Protein AF-A0A842KU33-F1 (afdb_monomer_lite)

Secondary structure (DSSP, 8-state):
--HHHHHHHTTEEEEETTT--B--EEEEEEEEEEESSTT--EEEEEEEEEE--TT--TT-TT--SEEEEEEEETT-S-EEEEEEE-SSS-EEEEETTEEEEEPPBPPP----

Radius of gyration: 15.41 Å; chains: 1; bounding box: 44×28×45 Å

Structure (mmCIF, N/CA/C/O backbone):
data_AF-A0A842KU33-F1
#
_entry.id   AF-A0A842KU33-F1
#
loop_
_atom_site.group_PDB
_atom_site.id
_atom_site.type_symbol
_atom_site.label_atom_id
_atom_site.label_alt_id
_atom_site.label_comp_id
_atom_site.label_asym_id
_atom_site.label_entity_id
_atom_site.label_seq_id
_atom_site.pdbx_PDB_ins_code
_atom_site.Cartn_x
_atom_site.Cartn_y
_atom_site.Cartn_z
_atom_site.occupancy
_atom_site.B_iso_or_equiv
_atom_site.auth_seq_id
_atom_site.auth_comp_id
_atom_site.auth_asym_id
_atom_site.auth_atom_id
_atom_site.pdbx_PDB_model_num
ATOM 1 N N . MET A 1 1 ? -4.104 11.566 7.197 1.00 80.44 1 MET A N 1
ATOM 2 C CA . MET A 1 1 ? -4.354 10.149 7.553 1.00 80.44 1 MET A CA 1
ATOM 3 C C . MET A 1 1 ? -4.225 9.991 9.065 1.00 80.44 1 MET A C 1
ATOM 5 O O . MET A 1 1 ? -3.396 10.709 9.616 1.00 80.44 1 MET A O 1
ATOM 9 N N . PRO A 1 2 ? -5.023 9.138 9.739 1.00 85.31 2 PRO A N 1
ATOM 10 C CA . PRO A 1 2 ? -4.877 8.901 11.178 1.00 85.31 2 PRO A CA 1
ATOM 11 C C . PRO A 1 2 ? -3.454 8.466 11.540 1.00 85.31 2 PRO A C 1
ATOM 13 O O . PRO A 1 2 ? -2.839 7.701 10.793 1.00 85.31 2 PRO A O 1
ATOM 16 N N . GLU A 1 3 ? -2.936 8.948 12.669 1.00 88.56 3 GLU A N 1
ATOM 17 C CA . GLU A 1 3 ? -1.541 8.735 13.070 1.00 88.56 3 GLU A CA 1
ATOM 18 C C . GLU A 1 3 ? -1.193 7.249 13.183 1.00 88.56 3 GLU A C 1
ATOM 20 O O . GLU A 1 3 ? -0.133 6.831 12.720 1.00 88.56 3 GLU A O 1
ATOM 25 N N . GLU A 1 4 ? -2.101 6.420 13.704 1.00 88.06 4 GLU A N 1
ATOM 26 C CA . GLU A 1 4 ? -1.831 4.992 13.867 1.00 88.06 4 GLU A CA 1
ATOM 27 C C . GLU A 1 4 ? -1.635 4.301 12.519 1.00 88.06 4 GLU A C 1
ATOM 29 O O . GLU A 1 4 ? -0.779 3.426 12.405 1.00 88.06 4 GLU A O 1
ATOM 34 N N . ILE A 1 5 ? -2.386 4.709 11.489 1.00 88.75 5 ILE A N 1
ATOM 35 C CA . ILE A 1 5 ? -2.213 4.184 10.132 1.00 88.75 5 ILE A CA 1
ATOM 36 C C . ILE A 1 5 ? -0.870 4.638 9.564 1.00 88.75 5 ILE A C 1
ATOM 38 O O . ILE A 1 5 ? -0.141 3.818 9.014 1.00 88.75 5 ILE A O 1
ATOM 42 N N . SER A 1 6 ? -0.503 5.908 9.753 1.00 89.62 6 SER A N 1
ATOM 43 C CA . SER A 1 6 ? 0.807 6.427 9.341 1.00 89.62 6 SER A CA 1
ATOM 44 C C . SER A 1 6 ? 1.953 5.667 10.012 1.00 89.62 6 SER A C 1
ATOM 46 O O . SER A 1 6 ? 2.943 5.343 9.361 1.00 89.62 6 SER A O 1
ATOM 48 N N . LEU A 1 7 ? 1.813 5.326 11.295 1.00 91.00 7 LEU A N 1
ATOM 49 C CA . LEU A 1 7 ? 2.785 4.515 12.027 1.00 91.00 7 LEU A CA 1
ATOM 50 C C . LEU A 1 7 ? 2.854 3.075 11.507 1.00 91.00 7 LEU A C 1
ATOM 52 O O . LEU A 1 7 ? 3.944 2.517 11.449 1.00 91.00 7 LEU A O 1
ATOM 56 N N . G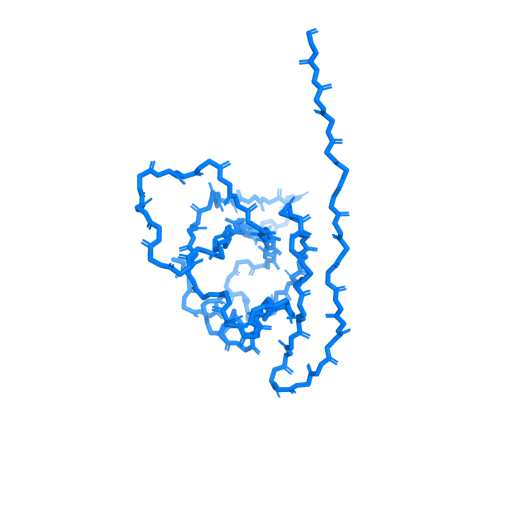LN A 1 8 ? 1.726 2.465 11.125 1.00 92.00 8 GLN A N 1
ATOM 57 C CA . GLN A 1 8 ? 1.748 1.141 10.495 1.00 92.00 8 GLN A CA 1
ATOM 58 C C . GLN A 1 8 ? 2.378 1.185 9.099 1.00 92.00 8 GLN A C 1
ATOM 60 O O . GLN A 1 8 ? 3.155 0.296 8.769 1.00 92.00 8 GLN 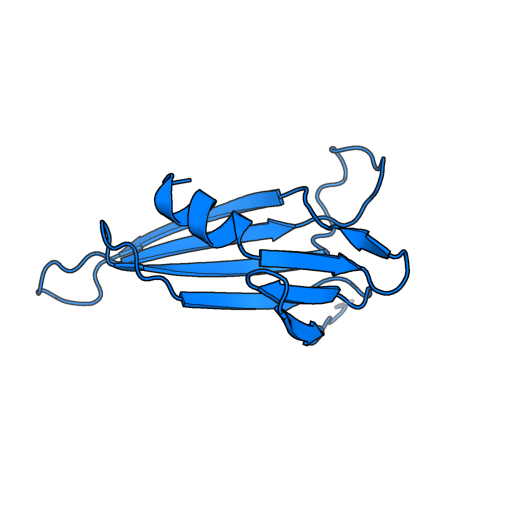A O 1
ATOM 65 N N . LEU A 1 9 ? 2.099 2.223 8.307 1.00 92.00 9 LEU A N 1
ATOM 66 C CA . LEU A 1 9 ? 2.667 2.388 6.971 1.00 92.00 9 LEU A CA 1
ATOM 67 C C . LEU A 1 9 ? 4.192 2.559 7.015 1.00 92.00 9 LEU A C 1
ATOM 69 O O . LEU A 1 9 ? 4.885 1.910 6.245 1.00 92.00 9 LEU A O 1
ATOM 73 N N . LYS A 1 10 ? 4.721 3.334 7.973 1.00 92.56 10 LYS A N 1
ATOM 74 C CA . LYS A 1 10 ? 6.172 3.542 8.179 1.00 92.56 10 LYS A CA 1
ATOM 75 C C . LYS A 1 10 ? 6.969 2.272 8.501 1.00 92.56 10 LYS A C 1
ATOM 77 O O . LYS A 1 10 ? 8.194 2.300 8.467 1.00 92.56 10 LYS A O 1
ATOM 82 N N . ARG A 1 11 ? 6.298 1.179 8.873 1.00 94.69 11 ARG A N 1
ATOM 83 C CA . ARG A 1 11 ? 6.946 -0.124 9.092 1.00 94.69 11 ARG A CA 1
ATOM 84 C C . ARG A 1 11 ? 7.243 -0.846 7.784 1.00 94.69 11 ARG A C 1
ATOM 86 O O . ARG A 1 11 ? 8.061 -1.767 7.775 1.00 94.69 11 ARG A O 1
ATOM 93 N N . PHE A 1 12 ? 6.554 -0.465 6.712 1.00 95.94 12 PHE A N 1
ATOM 94 C CA . PHE A 1 12 ? 6.816 -0.979 5.383 1.00 95.94 12 PHE A CA 1
ATOM 95 C C . PHE A 1 12 ? 7.927 -0.186 4.712 1.00 95.94 12 PHE A C 1
ATOM 97 O O . PHE A 1 12 ? 8.035 1.024 4.887 1.00 95.94 12 PHE A O 1
ATOM 104 N N . LYS A 1 13 ? 8.718 -0.895 3.911 1.00 95.69 13 LYS A N 1
ATOM 105 C CA . LYS A 1 13 ? 9.650 -0.310 2.955 1.00 95.69 13 LYS A CA 1
ATOM 106 C C . LYS A 1 13 ? 9.327 -0.863 1.575 1.00 95.69 13 LYS A C 1
ATOM 108 O O . LYS A 1 13 ? 9.233 -2.085 1.427 1.00 95.69 13 LYS A O 1
ATOM 113 N N . PHE A 1 14 ? 9.177 0.021 0.597 1.00 94.25 14 PHE A N 1
ATOM 114 C CA . PHE A 1 14 ? 8.929 -0.326 -0.800 1.00 94.25 14 PHE A CA 1
ATOM 115 C C . PHE A 1 14 ? 10.168 0.044 -1.600 1.00 94.25 14 PHE A C 1
ATOM 117 O O . PHE A 1 14 ? 10.563 1.202 -1.619 1.00 94.25 14 PHE A O 1
ATOM 124 N N . MET A 1 15 ? 10.822 -0.938 -2.204 1.00 93.88 15 MET A N 1
ATOM 125 C CA . MET A 1 15 ? 12.066 -0.728 -2.938 1.00 93.88 15 MET A CA 1
ATOM 126 C C . MET A 1 15 ? 11.831 -1.019 -4.409 1.00 93.88 15 MET A C 1
ATOM 128 O O . MET A 1 15 ? 11.442 -2.140 -4.736 1.00 93.88 15 MET A O 1
ATOM 132 N N . ASN A 1 16 ? 12.131 -0.077 -5.298 1.00 90.25 16 ASN A N 1
ATOM 133 C CA . ASN A 1 16 ? 12.289 -0.436 -6.700 1.00 90.25 16 ASN A CA 1
ATOM 134 C C . ASN A 1 16 ? 13.575 -1.252 -6.845 1.00 90.25 16 ASN A C 1
ATOM 136 O O . ASN A 1 16 ? 14.682 -0.772 -6.584 1.00 90.25 16 ASN A O 1
ATOM 140 N N . ARG A 1 17 ? 13.423 -2.508 -7.266 1.00 88.50 17 ARG A N 1
ATOM 141 C CA . ARG A 1 17 ? 14.528 -3.448 -7.453 1.00 88.50 17 ARG A CA 1
ATOM 142 C C . ARG A 1 17 ? 15.499 -3.012 -8.551 1.00 88.50 17 ARG A C 1
ATOM 144 O O . ARG A 1 17 ? 16.689 -3.286 -8.431 1.00 88.50 17 ARG A O 1
ATOM 151 N N . ASN A 1 18 ? 15.008 -2.366 -9.605 1.00 84.88 18 ASN A N 1
ATOM 152 C CA . ASN A 1 18 ? 15.797 -1.994 -10.777 1.00 84.88 18 ASN A CA 1
ATOM 153 C C . ASN A 1 18 ? 16.806 -0.887 -10.452 1.00 84.88 18 ASN A C 1
ATOM 155 O O . ASN A 1 18 ? 17.964 -0.968 -10.856 1.00 84.88 18 ASN A O 1
ATOM 159 N N . ILE A 1 19 ? 16.371 0.131 -9.705 1.00 84.88 19 ILE A N 1
ATOM 160 C CA . ILE A 1 19 ? 17.182 1.319 -9.385 1.00 84.88 19 ILE A CA 1
ATOM 161 C C . ILE A 1 19 ? 17.710 1.325 -7.944 1.00 84.88 19 ILE A C 1
ATOM 163 O O . ILE A 1 19 ? 18.574 2.131 -7.608 1.00 84.88 19 ILE A O 1
ATOM 167 N N . GLY A 1 20 ? 17.219 0.428 -7.083 1.00 88.06 20 GLY A N 1
ATOM 168 C CA . GLY A 1 20 ? 17.651 0.307 -5.689 1.00 88.06 20 GLY A CA 1
ATOM 169 C C . GLY A 1 20 ? 17.206 1.464 -4.788 1.00 88.06 20 GLY A C 1
ATOM 170 O O . GLY A 1 20 ? 17.798 1.666 -3.726 1.00 88.06 20 GLY A O 1
ATOM 171 N N . ILE A 1 21 ? 16.188 2.224 -5.197 1.00 87.94 21 ILE A N 1
ATOM 172 C CA . ILE A 1 21 ? 15.667 3.398 -4.484 1.00 87.94 21 ILE A CA 1
ATOM 173 C C . ILE A 1 21 ? 14.374 3.030 -3.751 1.00 87.94 21 ILE A C 1
ATOM 175 O O . ILE A 1 21 ? 13.626 2.144 -4.167 1.00 87.94 21 ILE A O 1
ATOM 179 N N . GLU A 1 22 ? 14.149 3.677 -2.608 1.00 90.31 22 GLU A N 1
ATOM 180 C CA . GLU A 1 22 ? 12.914 3.537 -1.845 1.00 90.31 22 GLU A CA 1
ATOM 181 C C . GLU A 1 22 ? 11.802 4.405 -2.438 1.00 90.31 22 GLU A C 1
ATOM 183 O O . GLU A 1 22 ? 11.945 5.625 -2.546 1.00 90.31 22 GLU A O 1
ATOM 188 N N . VAL A 1 23 ? 10.671 3.772 -2.734 1.00 88.81 23 VAL A N 1
ATOM 189 C CA . VAL A 1 23 ? 9.435 4.443 -3.122 1.00 88.81 23 VAL A CA 1
ATOM 190 C C . VAL A 1 23 ? 8.777 4.970 -1.852 1.00 88.81 23 VAL A C 1
ATOM 192 O O . VAL A 1 23 ? 8.201 4.215 -1.064 1.00 88.81 23 VAL A O 1
ATOM 195 N N . SER A 1 24 ? 8.921 6.270 -1.616 1.00 85.56 24 SER A N 1
ATOM 196 C CA . SER A 1 24 ? 8.530 6.910 -0.353 1.00 85.56 24 SER A CA 1
ATOM 197 C C . SER A 1 24 ? 7.512 8.031 -0.525 1.00 85.56 24 SER A C 1
ATOM 199 O O . SER A 1 24 ? 6.766 8.316 0.416 1.00 85.56 24 SER A O 1
ATOM 201 N N . ASP A 1 25 ? 7.426 8.616 -1.719 1.00 84.12 25 ASP A N 1
ATOM 202 C CA . ASP A 1 25 ? 6.454 9.653 -2.027 1.00 84.12 25 ASP A CA 1
ATOM 203 C C . ASP A 1 25 ? 5.083 9.023 -2.269 1.00 84.12 25 ASP A C 1
ATOM 205 O O . ASP A 1 25 ? 4.924 8.108 -3.082 1.00 84.12 25 ASP A O 1
ATOM 209 N N . TYR A 1 26 ? 4.083 9.494 -1.520 1.00 86.00 26 TYR A N 1
ATOM 210 C CA . TYR A 1 26 ? 2.731 8.956 -1.586 1.00 86.00 26 TYR A CA 1
ATOM 211 C C . TYR A 1 26 ? 1.651 10.029 -1.505 1.00 86.00 26 TYR A C 1
ATOM 213 O O . TYR A 1 26 ? 1.795 11.063 -0.848 1.00 86.00 26 TYR A O 1
ATOM 221 N N . LYS A 1 27 ? 0.503 9.722 -2.111 1.00 87.00 27 LYS A N 1
ATOM 222 C CA . LYS A 1 27 ? -0.734 10.502 -2.033 1.00 87.00 27 LYS A CA 1
ATOM 223 C C . LYS A 1 27 ? -1.895 9.637 -1.562 1.00 87.00 27 LYS A C 1
ATOM 225 O O . LYS A 1 27 ? -1.991 8.451 -1.873 1.00 87.00 27 LYS A O 1
ATOM 230 N N . ILE A 1 28 ? -2.806 10.234 -0.799 1.00 88.81 28 ILE A N 1
ATOM 231 C CA . ILE A 1 28 ? -4.063 9.575 -0.433 1.00 88.81 28 ILE A CA 1
ATOM 232 C C . ILE A 1 28 ? -5.012 9.731 -1.620 1.00 88.81 28 ILE A C 1
ATOM 234 O O . ILE A 1 28 ? -5.442 10.840 -1.916 1.00 88.81 28 ILE A O 1
ATOM 238 N N . ILE A 1 29 ? -5.332 8.622 -2.283 1.00 88.81 29 ILE A N 1
ATOM 239 C CA . ILE A 1 29 ? -6.239 8.582 -3.438 1.00 88.81 29 ILE A CA 1
ATOM 240 C C . ILE A 1 29 ? -7.693 8.631 -2.965 1.00 88.81 29 ILE A C 1
ATOM 242 O O . ILE A 1 29 ? -8.537 9.289 -3.565 1.00 88.81 29 ILE A O 1
ATOM 246 N N . GLY A 1 30 ? -7.995 7.934 -1.870 1.00 90.31 30 GLY A N 1
ATOM 247 C CA . GLY A 1 30 ? -9.351 7.851 -1.351 1.00 90.31 30 GLY A CA 1
ATOM 248 C C . GLY A 1 30 ? -9.390 7.458 0.115 1.00 90.31 30 GLY A C 1
ATOM 249 O O . GLY A 1 30 ? -8.529 6.737 0.617 1.00 90.31 30 GLY A O 1
ATOM 250 N N . ALA A 1 31 ? -10.419 7.931 0.807 1.00 93.12 31 ALA A N 1
ATOM 251 C CA . ALA A 1 31 ? -10.732 7.518 2.163 1.00 93.12 31 ALA A CA 1
ATOM 252 C C . ALA A 1 31 ? -12.245 7.369 2.293 1.00 93.12 31 ALA A C 1
ATOM 254 O O . ALA A 1 31 ? -12.995 8.292 1.984 1.00 93.12 31 ALA A O 1
ATOM 255 N N . THR A 1 32 ? -12.693 6.209 2.757 1.00 93.38 32 THR A N 1
ATOM 256 C CA . THR A 1 32 ? -14.112 5.936 2.981 1.00 93.38 32 THR A CA 1
ATOM 257 C C . THR A 1 32 ? -14.335 5.341 4.360 1.00 93.38 32 THR A C 1
ATOM 259 O O . THR A 1 32 ? -13.464 4.670 4.925 1.00 93.38 32 THR A O 1
ATOM 262 N N . LYS A 1 33 ? -15.517 5.608 4.910 1.00 92.38 33 LYS A N 1
ATOM 263 C CA . LYS A 1 33 ? -15.992 5.025 6.159 1.00 92.38 33 LYS A CA 1
ATOM 264 C C . LYS A 1 33 ? -17.363 4.422 5.921 1.00 92.38 33 LYS A C 1
ATOM 266 O O . LYS A 1 33 ? -18.222 5.064 5.324 1.00 92.38 33 LYS A O 1
ATOM 271 N N . GLY A 1 34 ? -17.573 3.208 6.407 1.00 89.38 34 GLY A N 1
ATOM 272 C CA . GLY A 1 34 ? -18.847 2.519 6.245 1.00 89.38 34 GLY A CA 1
ATOM 273 C C . GLY A 1 34 ? -19.080 1.481 7.328 1.00 89.38 34 GLY A C 1
ATOM 274 O O . GLY A 1 34 ? -18.136 0.888 7.847 1.00 89.38 34 GLY A O 1
ATOM 275 N N . ALA A 1 35 ? -20.345 1.259 7.665 1.00 88.31 35 ALA A N 1
ATOM 276 C CA . ALA A 1 35 ? -20.761 0.160 8.525 1.00 88.31 35 ALA A CA 1
ATOM 277 C C . ALA A 1 35 ? -21.261 -1.000 7.653 1.00 88.31 35 ALA A C 1
ATOM 279 O O . ALA A 1 35 ? -22.039 -0.784 6.727 1.00 88.31 35 ALA A O 1
ATOM 280 N N . TYR A 1 36 ? -20.822 -2.229 7.938 1.00 69.19 36 TYR A N 1
ATOM 281 C CA . TYR A 1 36 ? -21.281 -3.416 7.197 1.00 69.19 36 TYR A CA 1
ATOM 282 C C . TYR A 1 36 ? -22.626 -3.962 7.706 1.00 69.19 36 TYR A C 1
ATOM 284 O O . TYR A 1 36 ? -23.201 -4.845 7.077 1.00 69.19 36 TYR A O 1
ATOM 292 N N . ASN A 1 37 ? -23.131 -3.478 8.844 1.00 67.12 37 ASN A N 1
ATOM 293 C CA . ASN A 1 37 ? -24.354 -3.980 9.468 1.00 67.12 37 ASN A CA 1
ATOM 294 C C . ASN A 1 37 ? -24.934 -2.978 10.487 1.00 67.12 37 ASN A C 1
ATOM 296 O O . ASN A 1 37 ? -24.343 -1.944 10.800 1.00 67.12 37 ASN A O 1
ATOM 300 N N . SER A 1 38 ? -26.078 -3.341 11.066 1.00 71.19 38 SER A N 1
ATOM 301 C CA . SER A 1 38 ? -26.749 -2.621 12.154 1.00 71.19 38 SER A CA 1
ATOM 302 C C . SER A 1 38 ? -26.003 -2.646 13.498 1.00 71.19 38 SER A C 1
ATOM 304 O O . SER A 1 38 ? -26.487 -2.055 14.456 1.00 71.19 38 SER A O 1
ATOM 306 N N . SER A 1 39 ? -24.832 -3.296 13.599 1.00 76.12 39 SER A N 1
ATOM 307 C CA . SER A 1 39 ? -24.062 -3.364 14.855 1.00 76.12 39 SER A CA 1
ATOM 308 C C . SER A 1 39 ? -23.347 -2.057 15.213 1.00 76.12 39 SER A C 1
ATOM 310 O O . SER A 1 39 ? -22.808 -1.934 16.308 1.00 76.12 39 SER A O 1
ATOM 312 N N . GLY A 1 40 ? -23.311 -1.089 14.291 1.00 81.44 40 GLY A N 1
ATOM 313 C CA . GLY A 1 40 ? -22.629 0.191 14.492 1.00 81.44 40 GLY A CA 1
ATOM 314 C C . GLY A 1 40 ? -21.104 0.122 14.362 1.00 81.44 40 GLY A C 1
ATOM 315 O O . GLY A 1 40 ? -20.443 1.144 14.527 1.00 81.44 40 GLY A O 1
ATOM 316 N N . ILE A 1 41 ? -20.528 -1.042 14.032 1.00 87.81 41 ILE A N 1
ATOM 317 C CA . ILE A 1 41 ? -19.091 -1.165 13.764 1.00 87.81 41 ILE A CA 1
ATOM 318 C C . ILE A 1 41 ? -18.759 -0.432 12.463 1.00 87.81 41 ILE A C 1
ATOM 320 O O . ILE A 1 41 ? -19.178 -0.831 11.373 1.00 87.81 41 ILE A O 1
ATOM 324 N N . VAL A 1 42 ? -17.969 0.630 12.592 1.00 91.19 42 VAL A N 1
ATOM 325 C CA . VAL A 1 42 ? -17.496 1.440 11.470 1.00 91.19 42 VAL A CA 1
ATOM 326 C C . VAL A 1 42 ? -16.152 0.908 11.000 1.00 91.19 42 VAL A C 1
ATOM 328 O O . VAL A 1 42 ? -15.219 0.756 11.785 1.00 91.19 42 VAL A O 1
ATOM 331 N N . PHE A 1 43 ? -16.038 0.667 9.702 1.00 92.19 43 PHE A N 1
ATOM 332 C CA . PHE A 1 43 ? -14.786 0.334 9.043 1.00 92.19 43 PHE A CA 1
ATOM 333 C C . PHE A 1 43 ? -14.271 1.545 8.285 1.00 92.19 43 PHE A C 1
ATOM 335 O O . PHE A 1 43 ? -15.031 2.244 7.618 1.00 92.19 43 PHE A O 1
ATOM 342 N N . GLU A 1 44 ? -12.967 1.762 8.367 1.00 93.75 44 GLU A N 1
ATOM 343 C CA . GLU A 1 44 ? -12.255 2.785 7.615 1.00 93.75 44 GLU A CA 1
ATOM 344 C C . GLU A 1 44 ? -11.407 2.092 6.554 1.00 93.75 44 GLU A C 1
ATOM 346 O O . GLU A 1 44 ? -10.699 1.124 6.852 1.00 93.75 44 GLU A O 1
ATOM 351 N N . THR A 1 45 ? -11.498 2.576 5.319 1.00 94.38 45 THR A N 1
ATOM 352 C CA . THR A 1 45 ? -10.653 2.128 4.211 1.00 94.38 45 THR A CA 1
ATOM 353 C C . THR A 1 45 ? -9.920 3.330 3.639 1.00 94.38 45 THR A C 1
ATOM 355 O O . THR A 1 45 ? -10.543 4.344 3.325 1.00 94.38 45 THR A O 1
ATOM 358 N N . PHE A 1 46 ? -8.603 3.215 3.521 1.00 93.94 46 PHE A N 1
ATOM 359 C CA . PHE A 1 46 ? -7.719 4.217 2.939 1.00 93.94 46 PHE A CA 1
ATOM 360 C C . PHE A 1 46 ? -7.043 3.610 1.720 1.00 93.94 46 PHE A C 1
ATOM 362 O O . PHE A 1 46 ? -6.536 2.495 1.796 1.00 93.94 46 PHE A O 1
ATOM 369 N N . VAL A 1 47 ? -7.028 4.342 0.616 1.00 93.94 47 VAL A N 1
ATOM 370 C CA . VAL A 1 47 ? -6.336 3.955 -0.610 1.00 93.94 47 VAL A CA 1
ATOM 371 C C . VAL A 1 47 ? -5.212 4.953 -0.832 1.00 93.94 47 VAL A C 1
ATOM 373 O O . VAL A 1 47 ? -5.451 6.160 -0.896 1.00 93.94 47 VAL A O 1
ATOM 376 N N . ILE A 1 48 ? -3.986 4.449 -0.892 1.00 92.06 48 ILE A N 1
ATOM 377 C CA . ILE A 1 48 ? -2.756 5.232 -0.972 1.00 92.06 48 ILE A CA 1
ATOM 378 C C . ILE A 1 48 ? -2.035 4.853 -2.256 1.00 92.06 48 ILE A C 1
ATOM 380 O O . ILE A 1 48 ? -1.863 3.669 -2.528 1.00 92.06 48 ILE A O 1
ATOM 384 N N . GLY A 1 49 ? -1.625 5.850 -3.026 1.00 90.31 49 GLY A N 1
ATOM 385 C CA . GLY A 1 49 ? -0.792 5.678 -4.206 1.00 90.31 49 GLY A CA 1
ATOM 386 C C . GLY A 1 49 ? 0.627 6.136 -3.935 1.00 90.31 49 GLY A C 1
ATOM 387 O O . GLY A 1 49 ? 0.805 7.152 -3.270 1.00 90.31 49 GLY A O 1
ATOM 388 N N . PHE A 1 50 ? 1.596 5.400 -4.457 1.00 89.06 50 PHE A N 1
ATOM 389 C CA . PHE A 1 50 ? 3.018 5.706 -4.404 1.00 89.06 50 PHE A CA 1
ATOM 390 C C . PHE A 1 50 ? 3.552 5.934 -5.817 1.00 89.06 50 PHE A C 1
ATOM 392 O O . PHE A 1 50 ? 3.084 5.294 -6.764 1.00 89.06 50 PHE A O 1
ATOM 399 N N . GLU A 1 51 ? 4.528 6.826 -5.930 1.00 82.38 51 GLU A N 1
ATOM 400 C CA . GLU A 1 51 ? 5.177 7.197 -7.191 1.00 82.38 51 GLU A CA 1
ATOM 401 C C . GLU A 1 51 ? 6.688 6.971 -7.073 1.00 82.38 51 GLU A C 1
ATOM 403 O O . GLU A 1 51 ? 7.302 7.316 -6.061 1.00 82.38 51 GLU A O 1
ATOM 408 N N . ASP A 1 52 ? 7.286 6.387 -8.108 1.00 71.75 52 ASP A N 1
ATOM 409 C CA . ASP A 1 52 ? 8.689 5.971 -8.143 1.00 71.75 52 ASP A CA 1
ATOM 410 C C . ASP A 1 52 ? 9.536 6.827 -9.100 1.00 71.75 52 ASP A C 1
ATOM 412 O O . ASP A 1 52 ? 10.383 6.350 -9.857 1.00 71.75 52 ASP A O 1
ATOM 416 N N . ARG A 1 53 ? 9.301 8.144 -9.103 1.00 65.06 53 ARG A N 1
ATOM 417 C CA . ARG A 1 53 ? 10.071 9.083 -9.930 1.00 65.06 53 ARG A CA 1
ATOM 418 C C . ARG A 1 53 ? 11.013 9.930 -9.082 1.00 65.06 53 ARG A C 1
ATOM 420 O O . ARG A 1 53 ? 10.607 10.989 -8.602 1.00 65.06 53 ARG A O 1
ATOM 427 N N . PRO A 1 54 ? 12.299 9.553 -8.962 1.00 52.62 54 PRO A N 1
ATOM 428 C CA . PRO A 1 54 ? 13.295 10.446 -8.395 1.00 52.62 54 PRO A CA 1
ATOM 429 C C . PRO A 1 54 ? 13.404 11.694 -9.285 1.00 52.62 54 PRO A C 1
ATOM 431 O O . PRO A 1 54 ? 13.955 11.637 -10.382 1.00 52.62 54 PRO A O 1
ATOM 434 N N . SER A 1 55 ? 12.932 12.844 -8.793 1.00 52.41 55 SER A N 1
ATOM 435 C CA . SER A 1 55 ? 13.063 14.175 -9.430 1.00 52.41 55 SER A CA 1
ATOM 436 C C . SER A 1 55 ? 12.081 14.516 -10.571 1.00 52.41 55 SER A C 1
ATOM 438 O O . SER A 1 55 ? 12.293 15.511 -11.266 1.00 52.41 55 SER A O 1
ATOM 440 N N . GLY A 1 56 ? 11.017 13.734 -10.784 1.00 49.28 56 GLY A N 1
ATOM 441 C CA . GLY A 1 56 ? 9.980 14.041 -11.783 1.00 49.28 56 GLY A CA 1
ATOM 442 C C . GLY A 1 56 ? 9.045 15.166 -11.326 1.00 49.28 56 GLY A C 1
ATOM 443 O O . GLY A 1 56 ? 8.744 15.281 -10.141 1.00 49.28 56 GLY A O 1
ATOM 444 N N . ALA A 1 57 ? 8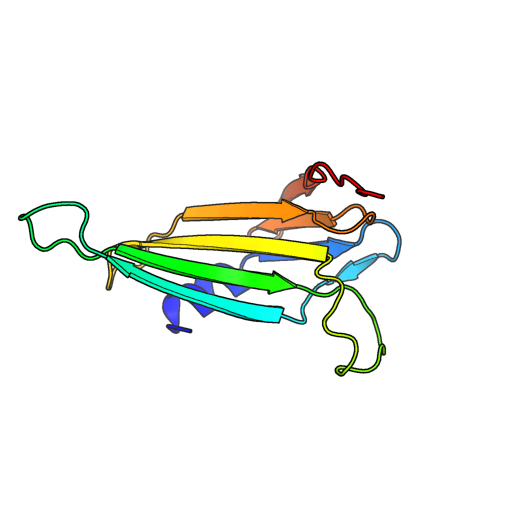.594 16.019 -12.250 1.00 41.41 57 ALA A N 1
ATOM 445 C CA . ALA A 1 57 ? 7.677 17.112 -11.939 1.00 41.41 57 ALA A CA 1
ATOM 446 C C . ALA A 1 57 ? 6.400 16.568 -11.274 1.00 41.41 57 ALA A C 1
ATOM 448 O O . ALA A 1 57 ? 5.671 15.790 -11.880 1.00 41.41 57 ALA A O 1
ATOM 449 N N . SER A 1 58 ? 6.093 17.040 -10.064 1.00 49.25 58 SER A N 1
ATOM 450 C CA . SER A 1 58 ? 4.899 16.694 -9.266 1.00 49.25 58 SER A CA 1
ATOM 451 C C . SER A 1 58 ? 3.544 16.992 -9.939 1.00 49.25 58 SER A C 1
ATOM 453 O O . SER A 1 58 ? 2.488 16.820 -9.324 1.00 49.25 58 SER A O 1
ATOM 455 N N . ALA A 1 59 ? 3.575 17.479 -11.182 1.00 46.31 59 ALA A N 1
ATOM 456 C CA . ALA A 1 59 ? 2.433 17.819 -12.015 1.00 46.31 59 ALA A CA 1
ATOM 457 C C . ALA A 1 59 ? 1.995 16.674 -12.950 1.00 46.31 59 ALA A C 1
ATOM 459 O O . ALA A 1 59 ? 0.831 16.663 -13.341 1.00 46.31 59 ALA A O 1
ATOM 460 N N . ASP A 1 60 ? 2.862 15.697 -13.246 1.00 46.38 60 ASP A N 1
ATOM 461 C CA . ASP A 1 60 ? 2.502 14.495 -14.016 1.00 46.38 60 ASP A CA 1
ATOM 462 C C . ASP A 1 60 ? 1.998 13.407 -13.054 1.00 46.38 60 ASP A C 1
ATOM 464 O O . ASP A 1 60 ? 2.677 12.422 -12.775 1.00 46.38 60 ASP A O 1
ATOM 468 N N . GLN A 1 61 ? 0.797 13.599 -12.501 1.00 48.75 61 GLN A N 1
ATOM 469 C CA . GLN A 1 61 ? 0.167 12.691 -11.527 1.00 48.75 61 GLN A CA 1
ATOM 470 C C . GLN A 1 61 ? -0.349 11.364 -12.121 1.00 48.75 61 GLN A C 1
ATOM 472 O O . GLN A 1 61 ? -1.082 10.635 -11.439 1.00 48.75 61 GLN A O 1
ATOM 477 N N . ASP A 1 62 ? 0.017 11.064 -13.367 1.00 53.66 62 ASP A N 1
ATOM 478 C CA . ASP A 1 62 ? -0.658 10.089 -14.225 1.00 53.66 62 ASP A CA 1
ATOM 479 C C . ASP A 1 62 ? -0.154 8.648 -14.081 1.00 53.66 62 ASP A C 1
ATOM 481 O O . ASP A 1 62 ? -0.779 7.736 -14.618 1.00 53.66 62 ASP A O 1
ATOM 485 N N . TYR A 1 63 ? 0.914 8.394 -13.318 1.00 62.09 63 TYR A N 1
ATOM 486 C CA . TYR A 1 63 ? 1.463 7.041 -13.183 1.00 62.09 63 TYR A CA 1
ATOM 487 C C . TYR A 1 63 ? 1.794 6.735 -11.725 1.00 62.09 63 TYR A C 1
ATOM 489 O O . TYR A 1 63 ? 2.838 7.111 -11.205 1.00 62.09 63 TYR A O 1
ATOM 497 N N . LEU A 1 64 ? 0.849 6.079 -11.053 1.00 79.75 64 LEU A N 1
ATOM 498 C CA . LEU A 1 64 ? 1.099 5.408 -9.783 1.00 79.75 64 LEU A CA 1
ATOM 499 C C . LEU A 1 64 ? 1.864 4.119 -10.067 1.00 79.75 64 LEU A C 1
ATOM 501 O O . LEU A 1 64 ? 1.432 3.344 -10.914 1.00 79.75 64 LEU A O 1
ATOM 505 N N . ASP A 1 65 ? 2.920 3.839 -9.315 1.00 82.50 65 ASP A N 1
ATOM 506 C CA . ASP A 1 65 ? 3.665 2.582 -9.456 1.00 82.50 65 ASP A CA 1
ATOM 507 C C . ASP A 1 65 ? 3.154 1.517 -8.482 1.00 82.50 65 ASP A C 1
ATOM 509 O O . ASP A 1 65 ? 3.173 0.315 -8.763 1.00 82.50 65 ASP A O 1
ATOM 513 N N . LEU A 1 66 ? 2.605 1.961 -7.351 1.00 89.62 66 LEU A N 1
ATOM 514 C CA . LEU A 1 66 ? 2.101 1.114 -6.281 1.00 89.62 66 LEU A CA 1
ATOM 515 C C . LEU A 1 66 ? 0.815 1.700 -5.694 1.00 89.62 66 LEU A C 1
ATOM 517 O O . LEU A 1 66 ? 0.732 2.889 -5.392 1.00 89.62 66 LEU A O 1
ATOM 521 N N . ILE A 1 67 ? -0.178 0.842 -5.470 1.00 91.88 67 ILE A N 1
ATOM 522 C CA . ILE A 1 67 ? -1.389 1.169 -4.719 1.00 91.88 67 ILE A CA 1
ATOM 523 C C . ILE A 1 67 ? -1.530 0.275 -3.492 1.00 91.88 67 ILE A C 1
ATOM 525 O O . ILE A 1 67 ? -1.333 -0.941 -3.546 1.00 91.88 67 ILE A O 1
ATOM 529 N N . ILE A 1 68 ? -1.896 0.888 -2.373 1.00 93.88 68 ILE A N 1
ATOM 530 C CA . ILE A 1 68 ? -2.093 0.223 -1.092 1.00 93.88 68 ILE A CA 1
ATOM 531 C C . ILE A 1 68 ? -3.490 0.534 -0.578 1.00 93.88 68 ILE A C 1
ATOM 533 O O . ILE A 1 68 ? -3.829 1.685 -0.315 1.00 93.88 68 ILE A O 1
ATOM 537 N N . GLU A 1 69 ? -4.285 -0.507 -0.372 1.00 95.12 69 GLU A N 1
ATOM 538 C CA . GLU A 1 69 ? -5.514 -0.441 0.405 1.00 95.12 69 GLU A CA 1
ATOM 539 C C . GLU A 1 69 ? -5.212 -0.809 1.861 1.00 95.12 69 GLU A C 1
ATOM 541 O O . GLU A 1 69 ? -4.675 -1.879 2.159 1.00 95.12 69 GLU A O 1
ATOM 546 N N . ILE A 1 70 ? -5.605 0.066 2.781 1.00 95.38 70 ILE A N 1
ATOM 547 C CA . ILE A 1 70 ? -5.529 -0.154 4.221 1.00 95.38 70 ILE A CA 1
ATOM 548 C C . ILE A 1 70 ? -6.941 -0.183 4.780 1.00 95.38 70 ILE A C 1
ATOM 550 O O . ILE A 1 70 ? -7.668 0.805 4.685 1.00 95.38 70 ILE A O 1
ATOM 554 N N . LYS A 1 71 ? -7.317 -1.289 5.421 1.00 94.44 71 LYS A N 1
ATOM 555 C CA . LYS A 1 71 ? -8.630 -1.455 6.055 1.00 94.44 71 LYS A CA 1
ATOM 556 C C . LYS A 1 71 ? -8.499 -1.694 7.553 1.00 94.44 71 LYS A C 1
ATOM 558 O O . LYS A 1 71 ? -7.723 -2.553 7.974 1.00 94.44 71 LYS A O 1
ATOM 563 N N . ARG A 1 72 ? -9.298 -0.992 8.360 1.00 93.25 72 ARG A N 1
ATOM 564 C CA . ARG A 1 72 ? -9.409 -1.219 9.813 1.00 93.25 72 ARG A CA 1
ATOM 565 C C . ARG A 1 72 ? -10.823 -1.012 10.339 1.00 93.25 72 ARG A C 1
ATOM 567 O O . ARG A 1 72 ? -11.653 -0.412 9.662 1.00 93.25 72 ARG A O 1
ATOM 574 N N . VAL A 1 73 ? -11.067 -1.466 11.563 1.00 91.94 73 VAL A N 1
ATOM 575 C CA . VAL A 1 73 ? -12.181 -0.971 12.384 1.00 91.94 73 VAL A CA 1
ATOM 576 C C . VAL A 1 73 ? -11.794 0.407 12.930 1.00 91.94 73 VAL A C 1
ATOM 578 O O . VAL A 1 73 ? -10.644 0.623 13.316 1.00 91.94 73 VAL A O 1
ATOM 581 N N . ALA A 1 74 ? -12.721 1.363 12.919 1.00 89.50 74 ALA A N 1
ATOM 582 C CA . ALA A 1 74 ? -12.472 2.727 13.372 1.00 89.50 74 ALA A CA 1
ATOM 583 C C . ALA A 1 74 ? -11.994 2.741 14.834 1.00 89.50 74 ALA A C 1
ATOM 585 O O . ALA A 1 74 ? -12.606 2.128 15.703 1.00 89.50 74 ALA A O 1
ATOM 586 N N . GLY A 1 75 ? -10.887 3.440 15.094 1.00 85.94 75 GLY A N 1
ATOM 587 C CA . GLY A 1 75 ? -10.262 3.509 16.421 1.00 85.94 75 GLY A CA 1
ATOM 588 C C . GLY A 1 75 ? -9.383 2.307 16.789 1.00 85.94 75 GLY A C 1
ATOM 589 O O . GLY A 1 75 ? -8.631 2.390 17.756 1.00 85.94 75 GLY A O 1
ATOM 590 N N . GLU A 1 76 ? -9.397 1.217 16.017 1.00 88.62 76 GLU A N 1
ATOM 591 C CA . GLU A 1 76 ? -8.485 0.099 16.255 1.00 88.62 76 GLU A CA 1
ATOM 592 C C . GLU A 1 76 ? -7.094 0.343 15.654 1.00 88.62 76 GLU A C 1
ATOM 594 O O . GLU A 1 76 ? -6.913 0.976 14.606 1.00 88.62 76 GLU A O 1
ATOM 599 N N . ARG A 1 77 ? -6.079 -0.228 16.312 1.00 86.00 77 ARG A N 1
ATOM 600 C CA . ARG A 1 77 ? -4.696 -0.247 15.810 1.00 86.00 77 ARG A CA 1
ATOM 601 C C . ARG A 1 77 ? -4.479 -1.327 14.750 1.00 86.00 77 ARG A C 1
ATOM 603 O O . ARG A 1 77 ? -3.605 -1.190 13.894 1.00 86.00 77 ARG A O 1
ATOM 610 N N . ARG A 1 78 ? -5.238 -2.424 14.822 1.00 89.50 78 ARG A N 1
ATOM 611 C CA . ARG A 1 78 ? -5.118 -3.531 13.876 1.00 89.50 78 ARG A CA 1
ATOM 612 C C . ARG A 1 78 ? -5.696 -3.105 12.530 1.00 89.50 78 ARG A C 1
ATOM 614 O O . ARG A 1 78 ? -6.838 -2.670 12.440 1.00 89.50 78 ARG A O 1
ATOM 621 N N . CYS A 1 79 ? -4.907 -3.271 11.480 1.00 92.69 79 CYS A N 1
ATOM 622 C CA . CYS A 1 79 ? -5.322 -3.009 10.111 1.00 92.69 79 CYS A CA 1
ATOM 623 C C . CYS A 1 79 ? -4.820 -4.117 9.184 1.00 92.69 79 CYS A C 1
ATOM 625 O O . CYS A 1 79 ? -3.930 -4.896 9.530 1.00 92.69 79 CYS A O 1
ATOM 627 N N . THR A 1 80 ? -5.446 -4.209 8.020 1.00 94.44 80 THR A N 1
ATOM 628 C CA . THR A 1 80 ? -5.049 -5.094 6.927 1.00 94.44 80 THR A CA 1
ATOM 629 C C . THR A 1 80 ? -4.529 -4.236 5.792 1.00 94.44 80 THR A C 1
ATOM 631 O O . THR A 1 80 ? -5.178 -3.254 5.440 1.00 94.44 80 THR A O 1
ATOM 634 N N . PHE A 1 81 ? -3.393 -4.628 5.222 1.00 95.25 81 PHE A N 1
ATOM 635 C CA . PHE A 1 81 ? -2.823 -4.015 4.030 1.00 95.25 81 PHE A CA 1
ATOM 636 C C . PHE A 1 81 ? -3.023 -4.951 2.842 1.00 95.25 81 PHE A C 1
ATOM 638 O O . PHE A 1 81 ? -2.765 -6.153 2.948 1.00 95.25 81 PHE A O 1
ATOM 645 N N . ARG A 1 82 ? -3.460 -4.403 1.714 1.00 94.38 82 ARG A N 1
ATOM 646 C CA . ARG A 1 82 ? -3.447 -5.063 0.407 1.00 94.38 82 ARG A CA 1
ATOM 647 C C . ARG A 1 82 ? -2.715 -4.153 -0.553 1.00 94.38 82 ARG A C 1
ATOM 649 O O . ARG A 1 82 ? -2.963 -2.956 -0.559 1.00 94.38 82 ARG A O 1
A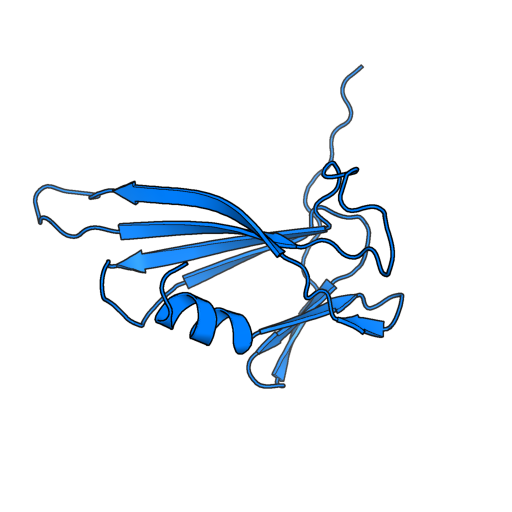TOM 656 N N . MET A 1 83 ? -1.797 -4.715 -1.317 1.00 93.88 83 MET A N 1
ATOM 657 C CA . MET A 1 83 ? -0.883 -3.948 -2.152 1.00 93.88 83 MET A CA 1
ATOM 658 C C . MET A 1 83 ? -0.907 -4.531 -3.551 1.00 93.88 83 MET A C 1
ATOM 660 O O . MET A 1 83 ? -0.954 -5.754 -3.705 1.00 93.88 83 MET A O 1
ATOM 664 N N . ALA A 1 84 ? -0.863 -3.662 -4.546 1.00 90.88 84 ALA A N 1
ATOM 665 C CA . ALA A 1 84 ? -0.737 -4.052 -5.934 1.00 90.88 84 ALA A CA 1
ATOM 666 C C . ALA A 1 84 ? 0.226 -3.107 -6.643 1.00 90.88 84 ALA A C 1
ATOM 668 O O . ALA A 1 84 ? 0.271 -1.912 -6.346 1.00 90.88 84 ALA A O 1
ATOM 669 N N . GLN A 1 85 ? 0.995 -3.666 -7.566 1.00 90.06 85 GLN A N 1
ATOM 670 C CA . GLN A 1 85 ? 1.879 -2.899 -8.422 1.00 90.06 85 GLN A CA 1
ATOM 671 C C . GLN A 1 85 ? 1.109 -2.505 -9.682 1.00 90.06 85 GLN A C 1
ATOM 673 O O . GLN A 1 85 ? 0.536 -3.367 -10.350 1.00 90.06 85 GLN A O 1
ATOM 678 N N . ILE A 1 86 ? 1.065 -1.207 -9.961 1.00 86.88 86 ILE A N 1
ATOM 679 C CA . ILE A 1 86 ? 0.446 -0.644 -11.165 1.00 86.88 86 ILE A CA 1
ATOM 680 C C . ILE A 1 86 ? 1.524 -0.430 -12.233 1.00 86.88 86 ILE A C 1
ATOM 682 O O . ILE A 1 86 ? 1.304 -0.783 -13.384 1.00 86.88 86 ILE A O 1
ATOM 686 N N . GLY A 1 87 ? 2.690 0.087 -11.837 1.00 79.75 87 GLY A N 1
ATOM 687 C CA . GLY A 1 87 ? 3.802 0.358 -12.743 1.00 79.75 87 GLY A CA 1
ATOM 688 C C . GLY A 1 87 ? 4.491 -0.905 -13.263 1.00 79.75 87 GLY A C 1
ATOM 689 O O . GLY A 1 87 ? 4.276 -2.026 -12.786 1.00 79.75 87 GLY A O 1
ATOM 690 N N . LEU A 1 88 ? 5.375 -0.715 -14.240 1.00 76.31 88 LEU A N 1
ATOM 691 C CA . LEU A 1 88 ? 6.151 -1.800 -14.853 1.00 76.31 88 LEU A CA 1
ATOM 692 C C . LEU A 1 88 ? 7.378 -2.213 -14.017 1.00 76.31 88 LEU A C 1
ATOM 694 O O . LEU A 1 88 ? 7.943 -3.287 -14.235 1.00 76.31 88 LEU A O 1
ATOM 698 N N . ASP A 1 89 ? 7.786 -1.391 -13.050 1.00 78.38 89 A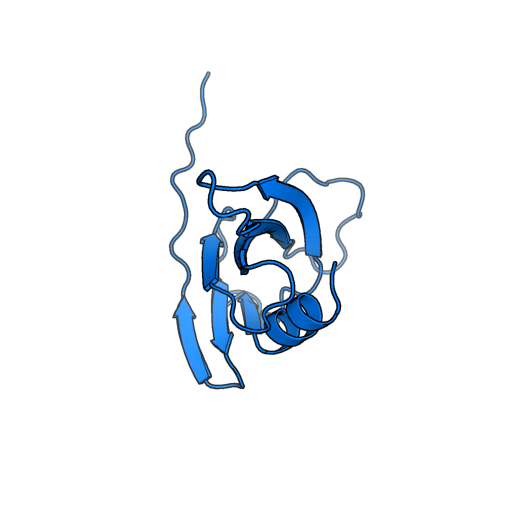SP A N 1
ATOM 699 C CA . ASP A 1 89 ? 8.936 -1.643 -12.180 1.00 78.38 89 ASP A CA 1
ATOM 700 C C . ASP 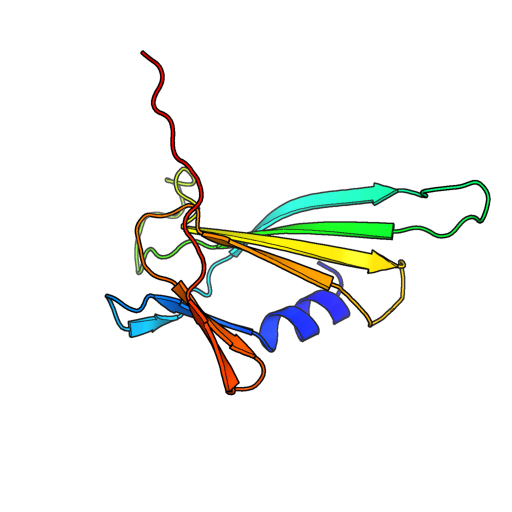A 1 89 ? 8.699 -2.762 -11.176 1.00 78.38 89 ASP A C 1
ATOM 702 O O . ASP A 1 89 ? 7.612 -2.902 -10.648 1.00 78.38 89 ASP A O 1
ATOM 706 N N . THR A 1 90 ? 9.721 -3.550 -10.834 1.00 88.62 90 THR A N 1
ATOM 707 C CA . THR A 1 90 ? 9.568 -4.578 -9.790 1.00 88.62 90 THR A CA 1
ATOM 708 C C . THR A 1 90 ? 9.732 -3.966 -8.403 1.00 88.62 90 THR A C 1
ATOM 710 O O . THR A 1 90 ? 10.837 -3.562 -8.037 1.00 88.62 90 THR A O 1
ATOM 713 N N . ILE A 1 91 ? 8.659 -3.967 -7.607 1.00 92.50 91 ILE A N 1
ATOM 714 C CA . ILE A 1 91 ? 8.682 -3.426 -6.242 1.00 92.50 91 ILE A CA 1
ATOM 715 C C . ILE A 1 91 ? 8.835 -4.537 -5.201 1.00 92.50 91 ILE A C 1
ATOM 717 O O . ILE A 1 91 ? 7.968 -5.400 -5.047 1.00 92.50 91 ILE A O 1
ATOM 721 N N . ASP A 1 92 ? 9.925 -4.477 -4.441 1.00 95.50 92 ASP A N 1
ATOM 722 C CA . ASP A 1 92 ? 10.206 -5.343 -3.300 1.00 95.50 92 ASP A CA 1
ATOM 723 C C . ASP A 1 92 ? 9.647 -4.757 -2.005 1.00 95.50 92 ASP A C 1
ATOM 725 O O . ASP A 1 92 ? 9.847 -3.584 -1.689 1.00 95.50 92 ASP A O 1
ATOM 729 N N . VAL A 1 93 ? 8.959 -5.597 -1.230 1.00 96.69 93 VAL A N 1
ATOM 730 C CA . VAL A 1 93 ? 8.304 -5.197 0.016 1.00 96.69 93 VAL A CA 1
ATOM 731 C C . VAL A 1 93 ? 9.057 -5.754 1.209 1.00 96.69 93 VAL A C 1
ATOM 733 O O . VAL A 1 93 ? 9.317 -6.958 1.305 1.00 96.69 93 VAL A O 1
ATOM 736 N N . TYR A 1 94 ? 9.330 -4.880 2.169 1.00 97.62 94 TYR A N 1
ATOM 737 C CA . TYR A 1 94 ? 9.868 -5.243 3.470 1.00 97.62 94 TYR A CA 1
ATOM 738 C C . TYR A 1 94 ? 8.920 -4.773 4.568 1.00 97.62 94 TYR A C 1
ATOM 740 O O . TYR A 1 94 ? 8.288 -3.729 4.440 1.00 97.62 94 TYR A O 1
ATOM 748 N N . LEU A 1 95 ? 8.850 -5.527 5.662 1.00 96.94 95 LEU A N 1
ATOM 749 C CA . LEU A 1 95 ? 8.143 -5.148 6.883 1.00 96.94 95 LEU A CA 1
ATOM 750 C C . LEU A 1 95 ? 9.095 -5.284 8.066 1.00 96.94 95 LEU A C 1
ATOM 752 O O . LEU A 1 95 ? 9.618 -6.372 8.306 1.00 96.94 95 LEU A O 1
ATOM 756 N N . ASP A 1 96 ? 9.331 -4.184 8.781 1.00 96.81 96 ASP A N 1
ATOM 757 C CA . ASP A 1 96 ? 10.302 -4.105 9.881 1.00 96.81 96 ASP A CA 1
ATOM 758 C C . ASP A 1 96 ? 11.678 -4.692 9.482 1.00 96.81 96 ASP A C 1
ATOM 760 O O . ASP A 1 96 ? 12.300 -5.456 10.218 1.00 96.81 96 ASP A O 1
ATOM 764 N N . GLY A 1 97 ? 12.126 -4.394 8.255 1.00 96.50 97 GLY A N 1
ATOM 765 C CA . GLY A 1 97 ? 13.389 -4.883 7.686 1.00 96.50 97 GLY A CA 1
ATOM 766 C C . GLY A 1 97 ? 13.362 -6.320 7.145 1.00 96.50 97 GLY A C 1
ATOM 767 O O . GLY A 1 97 ? 14.307 -6.735 6.475 1.00 96.50 97 GLY A O 1
ATOM 768 N N . LYS A 1 98 ? 12.288 -7.086 7.363 1.00 98.00 98 LYS A N 1
ATOM 769 C CA . LYS A 1 98 ? 12.138 -8.439 6.810 1.00 98.00 98 LYS A CA 1
ATOM 770 C C . LYS A 1 98 ? 11.560 -8.390 5.399 1.00 98.00 98 LYS A C 1
ATOM 772 O O . LYS A 1 98 ? 10.469 -7.865 5.205 1.00 98.00 98 LYS A O 1
ATOM 777 N N . TYR A 1 99 ? 12.244 -9.013 4.441 1.00 97.12 99 TYR A N 1
ATOM 778 C CA . TYR A 1 99 ? 11.743 -9.167 3.075 1.00 97.12 99 TYR A CA 1
ATOM 779 C C . TYR A 1 99 ? 10.491 -10.055 3.037 1.00 97.12 99 TYR A C 1
ATOM 781 O O . TYR A 1 99 ? 10.498 -11.175 3.559 1.00 97.12 99 TYR A O 1
ATOM 789 N N . LEU A 1 100 ? 9.416 -9.545 2.437 1.00 96.50 100 LEU A N 1
ATOM 790 C CA . LEU A 1 100 ? 8.143 -10.249 2.271 1.00 96.50 100 LEU A CA 1
ATOM 791 C C . LEU A 1 100 ? 7.968 -10.829 0.863 1.00 96.50 100 LEU A C 1
ATOM 793 O O . LEU A 1 100 ? 7.231 -11.801 0.703 1.00 96.50 100 LEU A O 1
ATOM 797 N N . GLY A 1 101 ? 8.640 -10.259 -0.137 1.00 95.56 101 GLY A N 1
ATOM 798 C CA . GLY A 1 101 ? 8.504 -10.642 -1.539 1.00 95.56 101 GLY A CA 1
ATOM 799 C C . GLY A 1 101 ? 8.375 -9.433 -2.461 1.00 95.56 101 GLY A C 1
ATOM 800 O O . GLY A 1 101 ? 8.289 -8.294 -2.001 1.00 95.56 101 GLY A O 1
ATOM 801 N N . SER A 1 102 ? 8.324 -9.703 -3.763 1.00 94.38 102 SER A N 1
ATOM 802 C CA . SER A 1 102 ? 7.996 -8.704 -4.781 1.00 94.38 102 SER A CA 1
ATOM 803 C C . SER A 1 102 ? 6.490 -8.641 -4.997 1.00 94.38 102 SER A C 1
ATOM 805 O O . SER A 1 102 ? 5.803 -9.670 -4.954 1.00 94.38 102 SER A O 1
ATOM 807 N N . LEU A 1 103 ? 5.977 -7.444 -5.258 1.00 92.75 103 LEU A N 1
ATOM 808 C CA . LEU A 1 103 ? 4.595 -7.268 -5.678 1.00 92.75 103 LEU A CA 1
ATOM 809 C C . LEU A 1 103 ? 4.364 -7.891 -7.052 1.00 92.75 103 LEU A C 1
ATOM 811 O O . LEU A 1 103 ? 5.269 -8.020 -7.873 1.00 92.75 103 LEU A O 1
ATOM 815 N N . ARG A 1 104 ? 3.122 -8.319 -7.279 1.00 86.44 104 ARG A N 1
ATOM 816 C CA . ARG A 1 104 ? 2.694 -8.787 -8.594 1.00 86.44 104 ARG A CA 1
ATOM 817 C C . ARG A 1 104 ? 2.123 -7.601 -9.371 1.00 86.44 104 ARG A C 1
ATOM 819 O O . ARG A 1 104 ? 1.306 -6.880 -8.786 1.00 86.44 104 ARG A O 1
ATOM 826 N N . PRO A 1 105 ? 2.510 -7.426 -10.645 1.00 84.25 105 PRO A N 1
ATOM 827 C CA . PRO A 1 105 ? 1.902 -6.422 -11.501 1.00 84.25 105 PRO A CA 1
ATOM 828 C C . PRO A 1 105 ? 0.421 -6.738 -11.709 1.00 84.25 105 PRO A C 1
ATOM 830 O O . PRO A 1 105 ? 0.012 -7.906 -11.756 1.00 84.25 105 PRO A O 1
ATOM 833 N N . LEU A 1 106 ? -0.383 -5.686 -11.810 1.00 86.19 106 LEU A N 1
ATOM 834 C CA . LEU A 1 106 ? -1.755 -5.776 -12.287 1.00 86.19 106 LEU A CA 1
ATOM 835 C C . LEU A 1 106 ? -1.791 -6.048 -13.796 1.00 86.19 106 LEU A C 1
ATOM 837 O O . LEU A 1 106 ? -0.772 -6.058 -14.484 1.00 86.19 106 LEU A O 1
ATOM 841 N N . ILE A 1 107 ? -2.995 -6.310 -14.298 1.00 85.00 107 ILE A N 1
ATOM 842 C CA . ILE A 1 107 ? -3.245 -6.425 -15.732 1.00 85.00 107 ILE A CA 1
ATOM 843 C C . ILE A 1 107 ? -3.498 -5.018 -16.268 1.00 85.00 107 ILE A C 1
ATOM 845 O O . ILE A 1 107 ? -4.443 -4.359 -15.834 1.00 85.00 107 ILE A O 1
ATOM 849 N N . GLU A 1 108 ? -2.681 -4.596 -17.225 1.00 78.75 108 GLU A N 1
ATOM 850 C CA . GLU A 1 108 ? -2.898 -3.384 -18.010 1.00 78.75 108 GLU A CA 1
ATOM 851 C C . GLU A 1 108 ? -3.574 -3.748 -19.337 1.00 78.75 108 GLU A C 1
ATOM 853 O O . GLU A 1 108 ? -3.205 -4.731 -19.985 1.00 78.75 108 GLU A O 1
ATOM 858 N N . VAL A 1 109 ? -4.603 -2.987 -19.717 1.00 84.94 109 VAL A N 1
ATOM 859 C CA . VAL A 1 109 ? -5.332 -3.164 -20.978 1.00 84.94 109 VAL A CA 1
ATOM 860 C C . VAL A 1 109 ? -5.466 -1.807 -21.651 1.00 84.94 109 VAL A C 1
ATOM 862 O O . VAL A 1 109 ? -6.150 -0.925 -21.136 1.00 84.94 109 VAL A O 1
ATOM 865 N N . GLU A 1 110 ? -4.846 -1.663 -22.817 1.00 83.75 110 GLU A N 1
ATOM 866 C CA . GLU A 1 110 ? -5.049 -0.517 -23.700 1.00 83.75 110 GLU A CA 1
ATOM 867 C C . GLU A 1 110 ? -6.268 -0.776 -24.596 1.00 83.75 110 GLU A C 1
ATOM 869 O O . GLU A 1 110 ? -6.384 -1.835 -25.219 1.00 83.75 110 GLU A O 1
ATOM 874 N N . LEU A 1 111 ? -7.204 0.175 -24.631 1.00 89.88 111 LEU A N 1
ATOM 875 C CA . LEU A 1 111 ? -8.395 0.124 -25.480 1.00 89.88 111 LEU A CA 1
ATOM 876 C C . LEU A 1 111 ? -8.282 1.201 -26.568 1.00 89.88 111 LEU A C 1
ATOM 878 O O . LEU A 1 111 ? -8.048 2.364 -26.248 1.00 89.88 111 LEU A O 1
ATOM 882 N N . SER A 1 112 ? -8.457 0.804 -27.831 1.00 81.50 112 SER A N 1
ATOM 883 C CA . SER A 1 112 ? -8.448 1.679 -29.016 1.00 81.50 112 SER A CA 1
ATOM 884 C C . SER A 1 112 ? -9.833 2.196 -29.383 1.00 81.50 112 SER A C 1
ATOM 886 O O . SER A 1 112 ? -10.761 1.351 -29.368 1.00 81.50 112 SER A O 1
#

Sequence (112 aa):
MPEEISLQLKRFKFMNRNIGIEVSDYKIIGATKGAYNSSGIVFETFVIGFEDRPSGASADQDYLDLIIEIKRVAGERRCTFRMAQIGLDTIDVYLDGKYLGSLRPLIEVELS

pLDDT: mean 85.31, std 12.82, range [41.41, 98.0]

Foldseek 3Di:
DDVLVVVQCVQKWKAQPVVRDTQDDKDWPDWDWDDPDPPPFIKIKTKMFTDDDDPDDPPCPPDGQKIWIWMDTPPDSDIDIDMAGADPTWIWMDGNNHTPGTHDHDDDDDDD